Protein AF-A0A356F188-F1 (afdb_monomer_lite)

Foldseek 3Di:
DADQPPRHDDDAQDADPVPRDGPQQVQQWDLVCQVVCVVVVVNVLKGKDLPDHPHADLVVLLVCLVPPVQCPVSCVSLVVVVLNVLSNVLVVVLVVLVCCCVVPVVLCVPPVSVVVNVVSVVSSVVSVVVSVVQSVCSVVSNHIGITGTDDVPPDD

Radius of gyration: 19.97 Å; chains: 1; bounding box: 42×25×60 Å

Sequence (156 aa):
MRCPICGAKMVQGQLCKYCGVTDEQVNNASNKKVSQYRKNDMSDLVYFTTDVPSDVNKIALLMYTIFLGFIGVNHYYVKRNIRGTFSLISTVIAIILLILKLSIPTLNSVLVFRIFYEITFTCFAINILLWICDILNVIFRRFKVPVVLAEKGDKK

Structure (mmCIF, N/CA/C/O backbone):
data_AF-A0A356F188-F1
#
_entry.id   AF-A0A356F188-F1
#
loop_
_atom_site.group_PDB
_atom_site.id
_atom_site.type_symbol
_atom_site.label_atom_id
_atom_site.label_alt_id
_atom_site.label_comp_id
_atom_site.label_asym_id
_atom_site.label_entity_id
_atom_site.label_seq_id
_atom_site.pdbx_PDB_ins_code
_atom_site.Cartn_x
_atom_site.Cartn_y
_atom_site.Cartn_z
_atom_site.occupancy
_atom_site.B_iso_or_equiv
_atom_site.auth_seq_id
_atom_site.auth_comp_id
_atom_site.auth_asym_id
_atom_site.auth_atom_id
_atom_site.pdbx_PDB_model_num
ATOM 1 N N . MET A 1 1 ? -18.250 -6.263 14.899 1.00 77.62 1 MET A N 1
ATOM 2 C CA . MET A 1 1 ? -16.822 -5.890 14.867 1.00 77.62 1 MET A CA 1
ATOM 3 C C . MET A 1 1 ? -15.944 -7.115 15.097 1.00 77.62 1 MET A C 1
ATOM 5 O O . MET A 1 1 ? -16.424 -8.114 15.646 1.00 77.62 1 MET A O 1
ATOM 9 N N . ARG A 1 2 ? -14.680 -7.058 14.682 1.00 83.75 2 ARG A N 1
ATOM 10 C CA . ARG A 1 2 ? -13.672 -8.074 15.033 1.00 83.75 2 ARG A CA 1
ATOM 11 C C . ARG A 1 2 ? -12.609 -7.461 15.933 1.00 83.75 2 ARG A C 1
ATOM 13 O O . ARG A 1 2 ? -12.262 -6.298 15.759 1.00 83.75 2 ARG A O 1
ATOM 20 N N . CYS A 1 3 ? -12.084 -8.245 16.868 1.00 84.81 3 CYS A N 1
ATOM 21 C CA . CYS A 1 3 ? -10.989 -7.784 17.705 1.00 84.81 3 CYS A CA 1
ATOM 22 C C . CYS A 1 3 ? -9.719 -7.559 16.856 1.00 84.81 3 CYS A C 1
ATOM 24 O O . CYS A 1 3 ? -9.313 -8.488 16.155 1.00 84.81 3 CYS A O 1
ATOM 26 N N . PRO A 1 4 ? -9.051 -6.394 16.949 1.00 83.38 4 PRO A N 1
ATOM 27 C CA . PRO A 1 4 ? -7.795 -6.138 16.240 1.00 83.38 4 PRO A CA 1
ATOM 28 C C . PRO A 1 4 ? -6.624 -7.021 16.702 1.00 83.38 4 PRO A C 1
ATOM 30 O O . PRO A 1 4 ? -5.709 -7.256 15.920 1.00 83.38 4 PRO A O 1
ATOM 33 N N . ILE A 1 5 ? -6.658 -7.515 17.950 1.00 85.31 5 ILE A N 1
ATOM 34 C CA . ILE A 1 5 ? -5.598 -8.358 18.528 1.00 85.31 5 ILE A CA 1
ATOM 35 C C . ILE A 1 5 ? -5.740 -9.811 18.062 1.00 85.31 5 ILE A C 1
ATOM 37 O O . ILE A 1 5 ? -4.845 -10.350 17.423 1.00 85.31 5 ILE A O 1
ATOM 41 N N . CYS A 1 6 ? -6.868 -10.459 18.375 1.00 85.12 6 CYS A N 1
ATOM 42 C CA . CYS A 1 6 ? -7.045 -11.900 18.150 1.00 85.12 6 CYS A CA 1
ATOM 43 C C . CYS A 1 6 ? -7.920 -12.251 16.935 1.00 85.12 6 CYS A C 1
ATOM 45 O O . CYS A 1 6 ? -8.085 -13.423 16.610 1.00 85.12 6 CYS A O 1
ATOM 47 N N . GLY A 1 7 ? -8.549 -11.268 16.282 1.00 83.00 7 GLY A N 1
ATOM 48 C CA . GLY A 1 7 ? -9.437 -11.488 15.135 1.00 83.00 7 GLY A CA 1
ATOM 49 C C . GLY A 1 7 ? -10.813 -12.084 15.466 1.00 83.00 7 GLY A C 1
ATOM 50 O O . GLY A 1 7 ? -11.648 -12.199 14.563 1.00 83.00 7 GLY A O 1
ATOM 51 N N . ALA A 1 8 ? -11.083 -12.434 16.729 1.00 85.62 8 ALA A N 1
ATOM 52 C CA . ALA A 1 8 ? -12.360 -13.006 17.152 1.00 85.62 8 ALA A CA 1
ATOM 53 C C . ALA A 1 8 ? -13.523 -12.016 16.966 1.00 85.62 8 ALA A C 1
ATOM 55 O O . ALA A 1 8 ? -13.368 -10.800 17.109 1.00 85.62 8 ALA A O 1
ATOM 56 N N . LYS A 1 9 ? -14.716 -12.540 16.661 1.00 84.81 9 LYS A N 1
ATOM 57 C CA . LYS A 1 9 ? -15.945 -11.738 16.581 1.00 84.81 9 LYS A CA 1
ATOM 58 C C . LYS A 1 9 ? -16.317 -11.262 17.989 1.00 84.81 9 LYS A C 1
ATOM 60 O O . LYS A 1 9 ? -16.474 -12.086 18.885 1.00 84.81 9 LYS A O 1
ATOM 65 N N . MET A 1 10 ? -16.465 -9.952 18.171 1.00 83.00 10 MET A N 1
ATOM 66 C CA . MET A 1 10 ? -16.907 -9.363 19.440 1.00 83.00 10 MET A CA 1
ATOM 67 C C . MET A 1 10 ? -18.394 -9.005 19.367 1.00 83.00 10 MET A C 1
ATOM 69 O O . MET A 1 10 ? -18.886 -8.586 18.312 1.00 83.00 10 MET A O 1
ATOM 73 N N . VAL A 1 11 ? -19.093 -9.194 20.487 1.00 82.31 11 VAL A N 1
ATOM 74 C CA . VAL A 1 11 ? -20.467 -8.724 20.705 1.00 82.31 11 VAL A CA 1
ATOM 75 C C . VAL A 1 11 ? -20.389 -7.293 21.236 1.00 82.31 11 VAL A C 1
ATOM 77 O O . VAL A 1 11 ? -19.522 -7.003 22.059 1.00 82.31 11 VAL A O 1
ATOM 80 N N . GLN A 1 12 ? -21.260 -6.406 20.751 1.00 78.88 12 GLN A N 1
ATOM 81 C CA . GLN A 1 12 ? -21.287 -5.011 21.200 1.00 78.88 12 GLN A CA 1
ATOM 82 C C . GLN A 1 12 ? -21.505 -4.917 22.713 1.00 78.88 12 GLN A C 1
ATOM 84 O O . GLN A 1 12 ? -22.285 -5.684 23.282 1.00 78.88 12 GLN A O 1
ATOM 89 N N . GLY A 1 13 ? -20.788 -4.000 23.358 1.00 76.81 13 GLY A N 1
ATOM 90 C CA . GLY A 1 13 ? -20.826 -3.797 24.810 1.00 76.81 13 GLY A CA 1
ATOM 91 C C . GLY A 1 13 ? -20.167 -4.901 25.648 1.00 76.81 13 GLY A C 1
ATOM 92 O O . GLY A 1 13 ? -20.178 -4.812 26.872 1.00 76.81 13 GLY A O 1
ATOM 93 N N . GLN A 1 14 ? -19.577 -5.933 25.031 1.00 79.50 14 GLN A N 1
ATOM 94 C CA . GLN A 1 14 ? -18.878 -7.006 25.745 1.00 79.50 14 GLN A CA 1
ATOM 95 C C . GLN A 1 14 ? -17.363 -6.974 25.516 1.00 79.50 14 GLN A C 1
ATOM 97 O O . GLN A 1 14 ? -16.853 -6.509 24.496 1.00 79.50 14 GLN A O 1
ATOM 102 N N . LEU A 1 15 ? -16.635 -7.517 26.490 1.00 85.69 15 LEU A N 1
ATOM 103 C CA . LEU A 1 15 ? -15.198 -7.753 26.401 1.00 85.69 15 LEU A CA 1
ATOM 104 C C . LEU A 1 15 ? -14.900 -8.894 25.419 1.00 85.69 15 LEU A C 1
ATOM 106 O O . LEU A 1 15 ? -15.625 -9.889 25.333 1.00 85.69 15 LEU A O 1
ATOM 110 N N . CYS A 1 16 ? -13.778 -8.791 24.712 1.00 86.19 16 CYS A N 1
ATOM 111 C CA . CYS A 1 16 ? -13.211 -9.907 23.965 1.00 86.19 16 CYS A CA 1
ATOM 112 C C . CYS A 1 16 ? -12.924 -11.084 24.910 1.00 86.19 16 CYS A C 1
ATOM 114 O O . CYS A 1 16 ? -12.079 -10.966 25.794 1.00 86.19 16 CYS A O 1
ATOM 116 N N . LYS A 1 17 ? -13.545 -12.246 24.672 1.00 85.19 17 LYS A N 1
ATOM 117 C CA . LYS A 1 17 ? -13.357 -13.450 25.507 1.00 85.19 17 LYS A CA 1
ATOM 118 C C . LYS A 1 17 ? -11.907 -13.943 25.592 1.00 85.19 17 LYS A C 1
ATOM 120 O O . LYS A 1 17 ? -11.541 -14.562 26.578 1.00 85.19 17 LYS A O 1
ATOM 125 N N . TYR A 1 18 ? -11.099 -13.683 24.564 1.00 86.94 18 TYR A N 1
ATOM 126 C CA . TYR A 1 18 ? -9.715 -14.166 24.482 1.00 86.94 18 TYR A CA 1
ATOM 127 C C . TYR A 1 18 ? -8.684 -13.160 24.982 1.00 86.94 18 TYR A C 1
ATOM 129 O O . TYR A 1 18 ? -7.612 -13.537 25.430 1.00 86.94 18 TYR A O 1
ATOM 137 N N . CYS A 1 19 ? -8.984 -11.876 24.835 1.00 84.19 19 CYS A N 1
ATOM 138 C CA . CYS A 1 19 ? -7.987 -10.820 24.892 1.00 84.19 19 CYS A CA 1
ATOM 139 C C . CYS A 1 19 ? -8.371 -9.668 25.819 1.00 84.19 19 CYS A C 1
ATOM 141 O O . CYS A 1 19 ? -7.581 -8.754 26.012 1.00 84.19 19 CYS A O 1
ATOM 143 N N . GLY A 1 20 ? -9.583 -9.687 26.383 1.00 81.06 20 GLY A N 1
ATOM 144 C CA . GLY A 1 20 ? -10.028 -8.721 27.388 1.00 81.06 20 GLY A CA 1
ATOM 145 C C . GLY A 1 20 ? -10.183 -7.281 26.889 1.00 81.06 20 GLY A C 1
ATOM 146 O O . GLY A 1 20 ? -10.461 -6.397 27.691 1.00 81.06 20 GLY A O 1
ATOM 147 N N . VAL A 1 21 ? -10.019 -7.027 25.588 1.00 85.06 21 VAL A N 1
ATOM 148 C CA . VAL A 1 21 ? -10.226 -5.704 24.983 1.00 85.06 21 VAL A CA 1
ATOM 149 C C . VAL A 1 21 ? -11.714 -5.363 24.996 1.00 85.06 21 VAL A C 1
ATOM 151 O O . VAL A 1 21 ? -12.539 -6.209 24.634 1.00 85.06 21 VAL A O 1
ATOM 154 N N . THR A 1 22 ? -12.062 -4.140 25.398 1.00 85.94 22 THR A N 1
ATOM 155 C CA . THR A 1 22 ? -13.452 -3.658 25.367 1.00 85.94 22 THR A CA 1
ATOM 156 C C . THR A 1 22 ? -13.856 -3.189 23.970 1.00 85.94 22 THR A C 1
ATOM 158 O O . THR A 1 22 ? -13.025 -2.773 23.163 1.00 85.94 22 THR A O 1
ATOM 161 N N . ASP A 1 23 ? -15.158 -3.218 23.690 1.00 84.75 23 ASP A N 1
ATOM 162 C CA . ASP A 1 23 ? -15.745 -2.607 22.491 1.00 84.75 23 ASP A CA 1
ATOM 163 C C . ASP A 1 23 ? -15.351 -1.117 22.365 1.00 84.75 23 ASP A C 1
ATOM 165 O O . ASP A 1 23 ? -14.892 -0.670 21.315 1.00 84.75 23 ASP A O 1
ATOM 169 N N . GLU A 1 24 ? -15.387 -0.369 23.475 1.00 84.56 24 GLU A N 1
ATOM 170 C CA . GLU A 1 24 ? -14.969 1.040 23.525 1.00 84.56 24 GLU A CA 1
ATOM 171 C C . GLU A 1 24 ? -13.518 1.253 23.076 1.00 84.56 24 GLU A C 1
ATOM 173 O O . GLU A 1 24 ? -13.249 2.156 22.285 1.00 84.56 24 GLU A O 1
ATOM 178 N N . GLN A 1 25 ? -12.579 0.404 23.512 1.00 85.94 25 GLN A N 1
ATOM 179 C CA . GLN A 1 25 ? -11.172 0.517 23.110 1.00 85.94 25 GLN A CA 1
ATOM 180 C C . GLN A 1 25 ? -10.967 0.307 21.608 1.00 85.94 25 GLN A C 1
ATOM 182 O O . GLN A 1 25 ? -10.060 0.902 21.019 1.00 85.94 25 GLN A O 1
ATOM 187 N N . VAL A 1 26 ? -11.793 -0.540 20.991 1.00 84.94 26 VAL A N 1
ATOM 188 C CA . VAL A 1 26 ? -11.745 -0.808 19.550 1.00 84.94 26 VAL A CA 1
ATOM 189 C C . VAL A 1 26 ? -12.428 0.313 18.766 1.00 84.94 26 VAL A C 1
ATOM 191 O O . VAL A 1 26 ? -11.883 0.749 17.754 1.00 84.94 26 VAL A O 1
ATOM 194 N N . ASN A 1 27 ? -13.567 0.828 19.234 1.00 84.75 27 ASN A N 1
ATOM 195 C CA . ASN A 1 27 ? -14.267 1.941 18.580 1.00 84.75 27 ASN A CA 1
ATOM 196 C C . ASN A 1 27 ? -13.483 3.259 18.664 1.00 84.75 27 ASN A C 1
ATOM 198 O O . ASN A 1 27 ? -13.508 4.055 17.723 1.00 84.75 27 ASN A O 1
ATOM 202 N N . ASN A 1 28 ? -12.743 3.459 19.758 1.00 86.50 28 ASN A N 1
ATOM 203 C CA . ASN A 1 28 ? -11.868 4.613 19.961 1.00 86.50 28 ASN A CA 1
ATOM 204 C C . ASN A 1 28 ? -10.441 4.394 19.436 1.00 86.50 28 ASN A C 1
ATOM 206 O O . ASN A 1 28 ? -9.582 5.263 19.617 1.00 86.50 28 ASN A O 1
ATOM 210 N N . ALA A 1 29 ? -10.175 3.266 18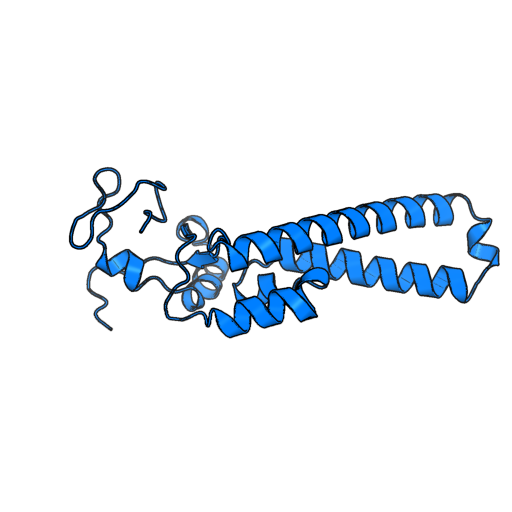.768 1.00 88.75 29 ALA A N 1
ATOM 211 C CA . ALA A 1 29 ? -8.883 3.012 18.152 1.00 88.75 29 ALA A CA 1
ATOM 212 C C . ALA A 1 29 ? -8.565 4.079 17.089 1.00 88.75 29 ALA A C 1
ATOM 214 O O . ALA A 1 29 ? -9.448 4.567 16.380 1.00 88.75 29 ALA A O 1
ATOM 215 N N . SER A 1 30 ? -7.288 4.444 16.971 1.00 91.19 30 SER A N 1
ATOM 216 C CA . SER A 1 30 ? -6.850 5.542 16.104 1.00 91.19 30 SER A CA 1
ATOM 217 C C . SER A 1 30 ? -5.759 5.104 15.133 1.00 91.19 30 SER A C 1
ATOM 219 O O . SER A 1 30 ? -4.744 4.522 15.525 1.00 91.19 30 SER A O 1
ATOM 221 N N . ASN A 1 31 ? -5.943 5.441 13.856 1.00 92.69 31 ASN A N 1
ATOM 222 C CA . ASN A 1 31 ? -4.906 5.363 12.833 1.00 92.69 31 ASN A CA 1
ATOM 223 C C . ASN A 1 31 ? -3.856 6.480 12.983 1.00 92.69 31 ASN A C 1
ATOM 225 O O . ASN A 1 31 ? -2.675 6.247 12.726 1.00 92.69 31 ASN A O 1
ATOM 229 N N . LYS A 1 32 ? -4.240 7.677 13.448 1.00 90.19 32 LYS A N 1
ATOM 230 C CA . LYS A 1 32 ? -3.311 8.812 13.630 1.00 90.19 32 LYS A CA 1
ATOM 231 C C . LYS A 1 32 ? -2.161 8.489 14.590 1.00 90.19 32 LYS A C 1
ATOM 233 O O . LYS A 1 32 ? -1.020 8.857 14.304 1.00 90.19 32 LYS A O 1
ATOM 238 N N . LYS A 1 33 ? -2.438 7.758 15.679 1.00 90.56 33 LYS A N 1
ATOM 239 C CA . LYS A 1 33 ? -1.429 7.355 16.681 1.00 90.56 33 LYS A CA 1
ATOM 240 C C . LYS A 1 33 ? -0.392 6.352 16.128 1.00 90.56 33 LYS A C 1
ATOM 242 O O . LYS A 1 33 ? 0.713 6.274 16.656 1.00 90.56 33 LYS A O 1
ATOM 247 N N . VAL A 1 34 ? -0.670 5.648 15.021 1.00 91.81 34 VAL A N 1
ATOM 248 C CA . VAL A 1 34 ? 0.221 4.606 14.453 1.00 91.81 34 VAL A CA 1
ATOM 249 C C . VAL A 1 34 ? 1.620 5.135 14.135 1.00 91.81 34 VAL A C 1
ATOM 251 O O . VAL A 1 34 ? 2.613 4.463 14.411 1.00 91.81 34 VAL A O 1
ATOM 254 N N . SER A 1 35 ? 1.723 6.337 13.561 1.00 88.81 35 SER A N 1
ATOM 255 C CA . SER A 1 35 ? 3.027 6.913 13.209 1.00 88.81 35 SER A CA 1
ATOM 256 C C . SER A 1 35 ? 3.887 7.208 14.437 1.00 88.81 35 SER A C 1
ATOM 258 O O . SER A 1 35 ? 5.101 7.064 14.362 1.00 88.81 35 SER A O 1
ATOM 260 N N . GLN A 1 36 ? 3.274 7.619 15.549 1.00 91.12 36 GLN A N 1
ATOM 261 C CA . GLN A 1 36 ? 3.985 7.888 16.799 1.00 91.12 36 GLN A CA 1
ATOM 262 C C . GLN A 1 36 ? 4.490 6.584 17.421 1.00 91.12 36 GLN A C 1
ATOM 264 O O . GLN A 1 36 ? 5.658 6.492 17.778 1.00 91.12 36 GLN A O 1
ATOM 269 N N . TYR A 1 37 ? 3.649 5.548 17.455 1.00 91.06 37 TYR A N 1
ATOM 270 C CA . TYR A 1 37 ? 4.023 4.245 18.011 1.00 91.06 37 TYR A CA 1
ATOM 271 C C . TYR A 1 37 ? 5.167 3.592 17.238 1.00 91.06 37 TYR A C 1
ATOM 273 O O . TYR A 1 37 ? 6.104 3.088 17.844 1.00 91.06 37 TYR A O 1
ATOM 281 N N . ARG A 1 38 ? 5.152 3.674 15.902 1.00 90.19 38 ARG A N 1
ATOM 282 C CA . ARG A 1 38 ? 6.261 3.157 15.087 1.00 90.19 38 ARG A CA 1
ATOM 283 C C . ARG A 1 38 ? 7.564 3.934 15.239 1.00 90.19 38 ARG A C 1
ATOM 285 O O . ARG A 1 38 ? 8.612 3.347 15.033 1.00 90.19 38 ARG A O 1
ATOM 292 N N . LYS A 1 39 ? 7.510 5.236 15.540 1.00 90.75 39 LYS A N 1
ATOM 293 C CA . LYS A 1 39 ? 8.716 6.044 15.791 1.00 90.75 39 LYS A CA 1
ATOM 294 C C . LYS A 1 39 ? 9.348 5.746 17.149 1.00 90.75 39 LYS A C 1
ATOM 296 O O . LYS A 1 39 ? 10.545 5.928 17.294 1.00 90.75 39 LYS A O 1
ATOM 301 N N . ASN A 1 40 ? 8.543 5.305 18.110 1.00 91.56 40 ASN A N 1
ATOM 302 C CA . ASN A 1 40 ? 8.976 4.982 19.466 1.00 91.56 40 ASN A CA 1
ATOM 303 C C . ASN A 1 40 ? 9.284 3.481 19.637 1.00 91.56 40 ASN A C 1
ATOM 305 O O . ASN A 1 40 ? 9.191 2.978 20.750 1.00 91.56 40 ASN A O 1
ATOM 309 N N . ASP A 1 41 ? 9.530 2.750 18.543 1.00 88.31 41 ASP A N 1
ATOM 310 C CA . ASP A 1 41 ? 9.746 1.293 18.512 1.00 88.31 41 ASP A CA 1
ATOM 311 C C . ASP A 1 41 ? 8.640 0.435 19.161 1.00 88.31 41 ASP A C 1
ATOM 313 O O . ASP A 1 41 ? 8.782 -0.769 19.345 1.00 88.31 41 ASP A O 1
ATOM 317 N N . MET A 1 42 ? 7.455 1.005 19.392 1.00 90.19 42 MET A N 1
ATOM 318 C CA . MET A 1 42 ? 6.273 0.304 19.909 1.00 90.19 42 MET A CA 1
ATOM 319 C C . MET A 1 42 ? 5.430 -0.293 18.774 1.00 90.19 42 MET A C 1
ATOM 321 O O . MET A 1 42 ? 4.200 -0.171 18.746 1.00 90.19 42 MET A O 1
ATOM 325 N N . SER A 1 43 ? 6.089 -0.895 17.782 1.00 86.38 43 SER A N 1
ATOM 326 C CA . SER A 1 43 ? 5.411 -1.413 16.587 1.00 86.38 43 SER A CA 1
ATOM 327 C C . SER A 1 43 ? 4.512 -2.624 16.877 1.00 86.38 43 SER A C 1
ATOM 329 O O . SER A 1 43 ? 3.495 -2.787 16.201 1.00 86.38 43 SER A O 1
ATOM 331 N N . ASP A 1 44 ? 4.805 -3.375 17.942 1.00 87.12 44 ASP A N 1
ATOM 332 C CA . ASP A 1 44 ? 4.023 -4.531 18.408 1.00 87.12 44 ASP A CA 1
ATOM 333 C C . ASP A 1 44 ? 2.622 -4.154 18.913 1.00 87.12 44 ASP A C 1
ATOM 335 O O . ASP A 1 44 ? 1.715 -4.983 18.954 1.00 87.12 44 ASP A O 1
ATOM 339 N N . LEU A 1 45 ? 2.415 -2.880 19.256 1.00 87.44 45 LEU A N 1
ATOM 340 C CA . LEU A 1 45 ? 1.122 -2.346 19.692 1.00 87.44 45 LEU A CA 1
ATOM 341 C C . LEU A 1 45 ? 0.274 -1.813 18.522 1.00 87.44 45 LEU A C 1
ATOM 343 O O . LEU A 1 45 ? -0.800 -1.242 18.737 1.00 87.44 45 LEU A O 1
ATOM 347 N N . VAL A 1 46 ? 0.740 -1.983 17.278 1.00 90.69 46 VAL A N 1
ATOM 348 C CA . VAL A 1 46 ? 0.000 -1.623 16.063 1.00 90.69 46 VAL A CA 1
ATOM 349 C C . VAL A 1 46 ? -0.736 -2.847 15.532 1.00 90.69 46 VAL A C 1
ATOM 351 O O . VAL A 1 46 ? -0.156 -3.744 14.923 1.00 90.69 46 VAL A O 1
ATOM 354 N N . TYR A 1 47 ? -2.054 -2.836 15.678 1.00 90.81 47 TYR A N 1
ATOM 355 C CA . TYR A 1 47 ? -2.924 -3.925 15.246 1.00 90.81 47 TYR A CA 1
ATOM 356 C C . TYR A 1 47 ? -3.588 -3.611 13.908 1.00 90.81 47 TYR A C 1
ATOM 358 O O . TYR A 1 47 ? -3.696 -2.454 13.513 1.00 90.81 47 TYR A O 1
ATOM 366 N N . PHE A 1 48 ? -4.071 -4.628 13.194 1.00 89.69 48 PHE A N 1
ATOM 367 C CA . PHE A 1 48 ? -4.805 -4.436 11.941 1.00 89.69 48 PHE A CA 1
ATOM 368 C C . PHE A 1 48 ? -6.279 -4.775 12.120 1.00 89.69 48 PHE A C 1
ATOM 370 O O . PHE A 1 48 ? -6.626 -5.878 12.533 1.00 89.69 48 PHE A O 1
ATOM 377 N N . THR A 1 49 ? -7.149 -3.857 11.717 1.00 89.38 49 THR A N 1
ATOM 378 C CA . THR A 1 49 ? -8.601 -4.058 11.719 1.00 89.38 49 THR A CA 1
ATOM 379 C C . THR A 1 49 ? -9.177 -3.878 10.318 1.00 89.38 49 THR A C 1
ATOM 381 O O . THR A 1 49 ? -8.6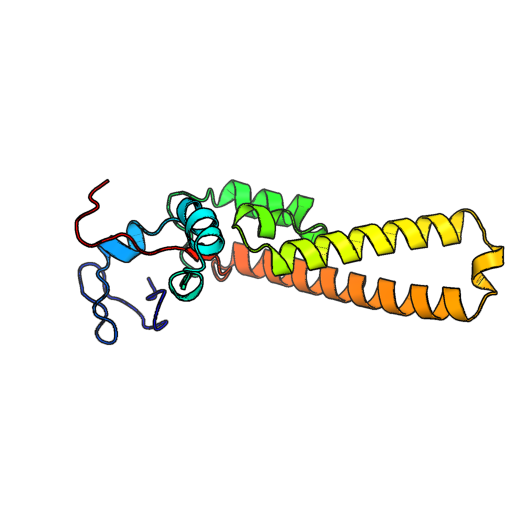27 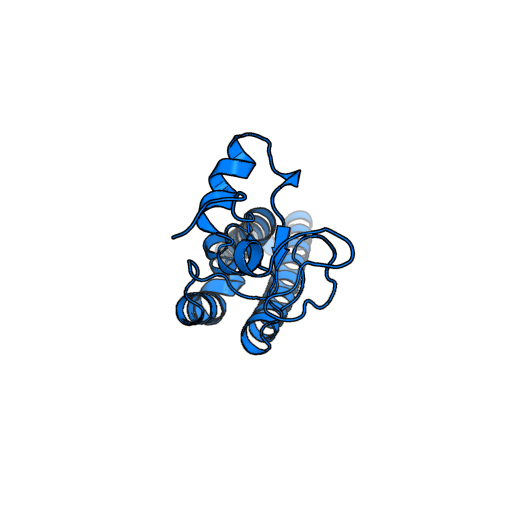-3.144 9.501 1.00 89.38 49 THR A O 1
ATOM 384 N N . THR A 1 50 ? -10.272 -4.571 10.014 1.00 87.38 50 THR A N 1
ATOM 385 C CA . THR A 1 50 ? -11.082 -4.320 8.807 1.00 87.38 50 THR A CA 1
ATOM 386 C C . THR A 1 50 ? -12.130 -3.232 9.034 1.00 87.38 50 THR A C 1
ATOM 388 O O . THR A 1 50 ? -12.656 -2.666 8.078 1.00 87.38 50 THR A O 1
ATOM 391 N N . ASP A 1 51 ? -12.435 -2.937 10.297 1.00 85.94 51 ASP A N 1
ATOM 392 C CA . ASP A 1 51 ? -13.363 -1.881 10.674 1.00 85.94 51 ASP A CA 1
ATOM 393 C C . ASP A 1 51 ? -12.618 -0.539 10.607 1.00 85.94 51 ASP A C 1
ATOM 395 O O . ASP A 1 51 ? -11.716 -0.273 11.397 1.00 85.94 51 ASP A O 1
ATOM 399 N N . VAL A 1 52 ? -12.948 0.287 9.609 1.00 86.00 52 VAL A N 1
ATOM 400 C CA . VAL A 1 52 ? -12.272 1.578 9.391 1.00 86.00 52 VAL A CA 1
ATOM 401 C C . VAL A 1 52 ? -12.536 2.503 10.590 1.00 86.00 52 VAL A C 1
ATOM 403 O O . VAL A 1 52 ? -13.711 2.758 10.878 1.00 86.00 52 VAL A O 1
ATOM 406 N N . PRO A 1 53 ? -11.483 3.006 11.263 1.00 87.62 53 PRO A N 1
ATOM 407 C CA . PRO A 1 53 ? -11.613 3.832 12.460 1.00 87.62 53 PRO A CA 1
ATOM 408 C C . PRO A 1 53 ? -12.211 5.208 12.141 1.00 87.62 53 PRO A C 1
ATOM 410 O O . PRO A 1 53 ? -12.180 5.671 10.999 1.00 87.62 53 PRO A O 1
ATOM 413 N N . SER A 1 54 ? -12.741 5.878 13.167 1.00 86.62 54 SER A N 1
ATOM 414 C CA . SER A 1 54 ? -13.422 7.178 13.041 1.00 86.62 54 SER A CA 1
ATOM 415 C C . SER A 1 54 ? -12.524 8.302 12.515 1.00 86.62 54 SER A C 1
ATOM 417 O O . SER A 1 54 ? -13.018 9.278 11.955 1.00 86.62 54 SER A O 1
ATOM 419 N N . ASP A 1 55 ? -11.205 8.167 12.651 1.00 88.69 55 ASP A N 1
ATOM 420 C CA . ASP A 1 55 ? -10.227 9.142 12.177 1.00 88.69 55 ASP A CA 1
ATOM 421 C C . ASP A 1 55 ? -9.830 8.975 10.700 1.00 88.69 55 ASP A C 1
ATOM 423 O O . ASP A 1 55 ? -9.075 9.803 10.183 1.00 88.69 55 ASP A O 1
ATOM 427 N N . VAL A 1 56 ? -10.354 7.955 10.009 1.00 90.75 56 VAL A N 1
ATOM 428 C CA . VAL A 1 56 ? -10.113 7.695 8.583 1.00 90.75 56 VAL A CA 1
ATOM 429 C C . VAL A 1 56 ? -11.407 7.885 7.793 1.00 90.75 56 VAL A C 1
ATOM 431 O O . VAL A 1 56 ? -12.400 7.187 8.000 1.00 90.75 56 VAL A O 1
ATOM 434 N N . ASN A 1 57 ? -11.394 8.796 6.817 1.00 92.94 57 ASN A N 1
ATOM 435 C CA . ASN A 1 57 ? -12.549 9.010 5.950 1.00 92.94 57 ASN A CA 1
ATOM 436 C C . ASN A 1 57 ? -12.624 7.899 4.885 1.00 92.94 57 ASN A C 1
ATOM 438 O O . ASN A 1 57 ? -11.770 7.804 4.003 1.00 92.94 57 ASN A O 1
ATOM 442 N N . LYS A 1 58 ? -13.676 7.070 4.951 1.00 89.88 58 LYS A N 1
ATOM 443 C CA . LYS A 1 58 ? -13.921 5.948 4.025 1.00 89.88 58 LYS A CA 1
ATOM 444 C C . LYS A 1 58 ? -14.049 6.387 2.567 1.00 89.88 58 LYS A C 1
ATOM 446 O O . LYS A 1 58 ? -13.551 5.694 1.685 1.00 89.88 58 LYS A O 1
ATOM 451 N N . ILE A 1 59 ? -14.702 7.522 2.317 1.00 92.56 59 ILE A N 1
ATOM 452 C CA . ILE A 1 59 ? -14.904 8.045 0.960 1.00 92.56 59 ILE A CA 1
ATOM 453 C C . ILE A 1 59 ? -13.564 8.516 0.403 1.00 92.56 59 ILE A C 1
ATOM 455 O O . ILE A 1 59 ? -13.203 8.147 -0.710 1.00 92.56 59 ILE A O 1
ATOM 459 N N . ALA A 1 60 ? -12.781 9.247 1.203 1.00 94.31 60 ALA A N 1
ATOM 460 C CA . ALA A 1 60 ? -11.435 9.655 0.810 1.00 94.31 60 ALA A CA 1
ATOM 461 C C . ALA A 1 60 ? -10.534 8.438 0.539 1.00 94.31 60 ALA A C 1
ATOM 463 O O . ALA A 1 60 ? -9.858 8.397 -0.483 1.00 94.31 60 ALA A O 1
ATOM 464 N N . LEU A 1 61 ? -10.582 7.408 1.396 1.00 94.19 61 LEU A N 1
ATOM 465 C CA . LEU A 1 61 ? -9.854 6.154 1.183 1.00 94.19 61 LEU A CA 1
ATOM 466 C C . LEU A 1 61 ? -10.244 5.485 -0.142 1.00 94.19 61 LEU A C 1
ATOM 468 O O . LEU A 1 61 ? -9.360 5.055 -0.883 1.00 94.19 61 LEU A O 1
ATOM 472 N N . LEU A 1 62 ? -11.539 5.405 -0.453 1.00 94.62 62 LEU A N 1
ATOM 473 C CA . LEU A 1 62 ? -12.022 4.838 -1.713 1.00 94.62 62 LEU A CA 1
ATOM 474 C C . LEU A 1 62 ? -11.535 5.657 -2.915 1.00 94.62 62 LEU A C 1
ATOM 476 O O . LEU A 1 62 ? -10.989 5.079 -3.850 1.00 94.62 62 LEU A O 1
ATOM 480 N N . MET A 1 63 ? -11.648 6.986 -2.860 1.00 95.75 63 MET A N 1
ATOM 481 C CA . MET A 1 63 ? -11.183 7.884 -3.924 1.00 95.75 63 MET A CA 1
ATOM 482 C C . MET A 1 63 ? -9.674 7.756 -4.154 1.00 95.75 63 MET A C 1
ATOM 484 O O . MET A 1 63 ? -9.238 7.564 -5.287 1.00 95.75 63 MET A O 1
ATOM 488 N N . TYR A 1 64 ? -8.866 7.769 -3.090 1.00 95.88 64 TYR A N 1
ATOM 489 C CA . TYR A 1 64 ? -7.422 7.551 -3.210 1.00 95.88 64 TYR A CA 1
ATOM 490 C C . TYR A 1 64 ? -7.089 6.163 -3.742 1.00 95.88 64 TYR A C 1
ATOM 492 O O . TYR A 1 64 ? -6.118 6.019 -4.477 1.00 95.88 64 TYR A O 1
ATOM 500 N N . THR A 1 65 ? -7.887 5.150 -3.406 1.00 95.31 65 THR A N 1
ATOM 501 C CA . THR A 1 65 ? -7.689 3.797 -3.929 1.00 95.31 65 THR A CA 1
ATOM 502 C C . THR A 1 65 ? -8.015 3.731 -5.416 1.00 95.31 65 THR A C 1
ATOM 504 O O . THR A 1 65 ? -7.228 3.161 -6.154 1.00 95.31 65 THR A O 1
ATOM 507 N N . ILE A 1 66 ? -9.098 4.349 -5.893 1.00 95.12 66 ILE A N 1
ATOM 508 C CA . ILE A 1 66 ? -9.478 4.311 -7.315 1.00 95.12 66 ILE A CA 1
ATOM 509 C C . ILE A 1 66 ? -8.517 5.139 -8.177 1.00 95.12 66 ILE A C 1
ATOM 511 O O . ILE A 1 66 ? -8.029 4.643 -9.184 1.00 95.12 66 ILE A O 1
ATOM 515 N N . PHE A 1 67 ? -8.217 6.381 -7.795 1.00 95.38 67 PHE A N 1
ATOM 516 C CA . PHE A 1 67 ? -7.459 7.287 -8.667 1.00 95.38 67 PHE A CA 1
ATOM 517 C C . PHE A 1 67 ? -5.942 7.169 -8.515 1.00 95.38 67 PHE A C 1
ATOM 519 O O . PHE A 1 67 ? -5.206 7.363 -9.476 1.00 95.38 67 PHE A O 1
ATOM 526 N N . LEU A 1 68 ? -5.459 6.875 -7.307 1.00 94.88 68 LEU A N 1
ATOM 527 C CA . LEU A 1 68 ? -4.036 6.958 -6.954 1.00 94.88 68 LEU A CA 1
ATOM 528 C C . LEU A 1 68 ? -3.524 5.676 -6.275 1.00 94.88 68 LEU A C 1
ATOM 530 O O . LEU A 1 68 ? -2.427 5.652 -5.708 1.00 94.88 68 LEU A O 1
ATOM 534 N N . GLY A 1 69 ? -4.315 4.600 -6.309 1.00 91.25 69 GLY A N 1
ATOM 535 C CA . GLY A 1 69 ? -3.988 3.355 -5.624 1.00 91.25 69 GLY A CA 1
ATOM 536 C C . GLY A 1 69 ? -2.819 2.617 -6.267 1.00 91.25 69 GLY A C 1
ATOM 537 O O . GLY A 1 69 ? -1.998 2.072 -5.541 1.00 91.25 69 GLY A O 1
ATOM 538 N N . PHE A 1 70 ? -2.671 2.680 -7.594 1.00 92.81 70 PHE A N 1
ATOM 539 C CA . PHE A 1 70 ? -1.545 2.047 -8.292 1.00 92.81 70 PHE A CA 1
ATOM 540 C C . PHE A 1 70 ? -0.186 2.662 -7.905 1.00 92.81 70 PHE A C 1
ATOM 542 O O . PHE A 1 70 ? 0.815 1.957 -7.850 1.00 92.81 70 PHE A O 1
ATOM 549 N N . ILE A 1 71 ? -0.159 3.951 -7.545 1.00 95.75 71 ILE A N 1
ATOM 550 C CA . ILE A 1 71 ? 1.030 4.639 -7.007 1.00 95.75 71 ILE A CA 1
ATOM 551 C C . ILE A 1 71 ? 1.242 4.300 -5.514 1.00 95.75 71 ILE A C 1
ATOM 553 O O . ILE A 1 71 ? 2.327 4.490 -4.973 1.00 95.75 71 ILE A O 1
ATOM 557 N N . GLY A 1 72 ? 0.219 3.781 -4.825 1.00 93.94 72 GLY A N 1
ATOM 558 C CA . GLY A 1 72 ? 0.261 3.427 -3.402 1.00 93.94 72 GLY A CA 1
ATOM 559 C C . GLY A 1 72 ? -0.216 4.522 -2.444 1.00 93.94 72 GLY A C 1
ATOM 560 O O . GLY A 1 72 ? 0.016 4.426 -1.235 1.00 93.94 72 GLY A O 1
ATOM 561 N N . VAL A 1 73 ? -0.889 5.571 -2.933 1.00 96.00 73 VAL A N 1
ATOM 562 C CA . VAL A 1 73 ? -1.351 6.694 -2.088 1.00 96.00 73 VAL A CA 1
ATOM 563 C C . VAL A 1 73 ? -2.365 6.238 -1.038 1.00 96.00 73 VAL A C 1
ATOM 565 O O . VAL A 1 73 ? -2.301 6.665 0.117 1.00 96.00 73 VAL A O 1
ATOM 568 N N . ASN A 1 74 ? -3.257 5.315 -1.398 1.00 94.75 74 ASN A N 1
ATOM 569 C CA . ASN A 1 74 ? -4.197 4.680 -0.472 1.00 94.75 74 ASN A CA 1
ATOM 570 C C . ASN A 1 74 ? -3.489 4.055 0.742 1.00 94.75 74 ASN A C 1
ATOM 572 O O . ASN A 1 74 ? -3.967 4.177 1.871 1.00 94.75 74 ASN A O 1
ATOM 576 N N . HIS A 1 75 ? -2.330 3.427 0.538 1.00 94.69 75 HIS A N 1
ATOM 577 C CA . HIS A 1 75 ? -1.539 2.836 1.608 1.00 94.69 75 HIS A CA 1
ATOM 578 C C . HIS A 1 75 ? -0.899 3.890 2.506 1.00 94.69 75 HIS A C 1
ATOM 580 O O . HIS A 1 75 ? -0.936 3.737 3.728 1.00 94.69 75 HIS A O 1
ATOM 586 N N . TYR A 1 76 ? -0.363 4.972 1.945 1.00 94.88 76 TYR A N 1
ATOM 587 C CA . TYR A 1 76 ? 0.182 6.069 2.749 1.00 94.88 76 TYR A CA 1
ATOM 588 C C . TYR A 1 76 ? -0.894 6.796 3.555 1.00 94.88 76 TYR A C 1
ATOM 590 O O . TYR A 1 76 ? -0.645 7.158 4.711 1.00 94.88 76 TYR A O 1
ATOM 598 N N . TYR A 1 77 ? -2.100 6.936 2.997 1.00 94.44 77 TYR A N 1
ATOM 599 C CA . TYR A 1 77 ? -3.241 7.525 3.695 1.00 94.44 77 TYR A CA 1
ATOM 600 C C . TYR A 1 77 ? -3.543 6.783 5.005 1.00 94.44 77 TYR A C 1
ATOM 602 O O . TYR A 1 77 ? -3.670 7.414 6.051 1.00 94.44 77 TYR A O 1
ATOM 610 N N . VAL A 1 78 ? -3.526 5.444 4.981 1.00 94.44 78 VAL A N 1
ATOM 611 C CA . VAL A 1 78 ? -3.738 4.598 6.172 1.00 94.44 78 VAL A CA 1
ATOM 612 C C . VAL A 1 78 ? -2.453 4.235 6.924 1.00 94.44 78 VAL A C 1
ATOM 614 O O . VAL A 1 78 ? -2.471 3.330 7.757 1.00 94.44 78 VAL A O 1
ATOM 617 N N . LYS A 1 79 ? -1.316 4.883 6.643 1.00 93.62 79 LYS A N 1
ATOM 618 C CA . LYS A 1 79 ? -0.015 4.598 7.285 1.00 93.62 79 LYS A CA 1
ATOM 619 C C . LYS A 1 79 ? 0.490 3.160 7.074 1.00 93.62 79 LYS A C 1
ATOM 621 O O . LYS A 1 79 ? 1.111 2.565 7.956 1.00 93.62 79 LYS A O 1
ATOM 626 N N . ARG A 1 80 ? 0.266 2.557 5.907 1.00 92.31 80 ARG A N 1
ATOM 627 C CA . ARG A 1 80 ? 0.861 1.273 5.475 1.00 92.31 80 ARG A CA 1
ATOM 628 C C . ARG A 1 80 ? 2.082 1.512 4.582 1.00 92.31 80 ARG A C 1
ATOM 630 O O . ARG A 1 80 ? 2.071 1.204 3.396 1.00 92.31 80 ARG A O 1
ATOM 637 N N . ASN A 1 81 ? 3.147 2.042 5.181 1.00 91.25 81 ASN A N 1
ATOM 638 C CA . ASN A 1 81 ? 4.311 2.548 4.448 1.00 91.25 81 ASN A CA 1
ATOM 639 C C . ASN A 1 81 ? 4.997 1.486 3.574 1.00 91.25 81 ASN A C 1
ATOM 641 O O . ASN A 1 81 ? 5.340 1.797 2.448 1.00 91.25 81 ASN A O 1
ATOM 645 N N . ILE A 1 82 ? 5.139 0.237 4.035 1.00 90.88 82 ILE A N 1
ATOM 646 C CA . ILE A 1 82 ? 5.850 -0.814 3.276 1.00 90.88 82 ILE A CA 1
ATOM 647 C C . ILE A 1 82 ? 5.180 -1.076 1.916 1.00 90.88 82 ILE A C 1
ATOM 649 O O . ILE A 1 82 ? 5.837 -1.022 0.880 1.00 90.88 82 ILE A O 1
ATOM 653 N N . ARG A 1 83 ? 3.858 -1.305 1.903 1.00 91.56 83 ARG A N 1
ATOM 654 C CA . ARG A 1 83 ? 3.107 -1.530 0.655 1.00 91.56 83 ARG A CA 1
ATOM 655 C C . ARG A 1 83 ? 3.045 -0.277 -0.217 1.00 91.56 83 ARG A C 1
ATOM 657 O O . ARG A 1 83 ? 3.177 -0.386 -1.432 1.00 91.56 83 ARG A O 1
ATOM 664 N N . GLY A 1 84 ? 2.887 0.897 0.399 1.00 93.38 84 GLY A N 1
ATOM 665 C CA . GLY A 1 84 ? 2.926 2.174 -0.317 1.00 93.38 84 GLY A CA 1
ATOM 666 C C . GLY A 1 84 ? 4.256 2.382 -1.042 1.00 93.38 84 GLY A C 1
ATOM 667 O O . GLY A 1 84 ? 4.261 2.662 -2.234 1.00 93.38 84 GLY A O 1
ATOM 668 N N . THR A 1 85 ? 5.377 2.139 -0.358 1.00 94.44 85 THR A N 1
ATOM 669 C CA . THR A 1 85 ? 6.725 2.297 -0.922 1.00 94.44 85 THR A CA 1
ATOM 670 C C . THR A 1 85 ? 6.991 1.309 -2.050 1.00 94.44 85 THR A C 1
ATOM 672 O O . THR A 1 85 ? 7.529 1.706 -3.077 1.00 94.44 85 THR A O 1
ATOM 675 N N . PHE A 1 86 ? 6.563 0.051 -1.918 1.00 95.12 86 PHE A N 1
ATOM 676 C CA . PHE A 1 86 ? 6.654 -0.919 -3.013 1.00 95.12 86 PHE A CA 1
ATOM 677 C C . PHE A 1 86 ? 5.883 -0.460 -4.266 1.00 95.12 86 PHE A C 1
ATOM 679 O O . PHE A 1 86 ? 6.414 -0.494 -5.377 1.00 95.12 86 PHE A O 1
ATOM 686 N N . SER A 1 87 ? 4.649 0.016 -4.084 1.00 95.69 87 SER A N 1
ATOM 687 C CA . SER A 1 87 ? 3.787 0.473 -5.187 1.00 95.69 87 SER A CA 1
ATOM 688 C C . SER A 1 87 ? 4.361 1.719 -5.872 1.00 95.69 87 SER A C 1
ATOM 690 O O . SER A 1 87 ? 4.397 1.806 -7.100 1.00 95.69 87 SER A O 1
ATOM 692 N N . LEU A 1 88 ? 4.889 2.656 -5.078 1.00 96.50 88 LEU A N 1
ATOM 693 C CA . LEU A 1 88 ? 5.520 3.878 -5.569 1.00 96.50 88 LEU A CA 1
ATOM 694 C C . LEU A 1 88 ? 6.793 3.567 -6.360 1.00 96.50 88 LEU A C 1
ATOM 696 O O . LEU A 1 88 ? 6.923 4.003 -7.500 1.00 96.50 88 LEU A O 1
ATOM 700 N N . ILE A 1 89 ? 7.714 2.792 -5.777 1.00 96.31 89 ILE A N 1
ATOM 701 C CA . ILE A 1 89 ? 8.995 2.454 -6.411 1.00 96.31 89 ILE A CA 1
ATOM 702 C C . ILE A 1 89 ? 8.762 1.667 -7.704 1.00 96.31 89 ILE A C 1
ATOM 704 O O . ILE A 1 89 ? 9.336 2.018 -8.732 1.00 96.31 89 ILE A O 1
ATOM 708 N N . SER A 1 90 ? 7.898 0.646 -7.682 1.00 95.62 90 SER A N 1
ATOM 709 C CA . SER A 1 90 ? 7.602 -0.149 -8.883 1.00 95.62 90 SER A CA 1
ATOM 710 C C . SER A 1 90 ? 7.023 0.708 -10.010 1.00 95.62 90 SER A C 1
ATOM 712 O O . SER A 1 90 ? 7.462 0.588 -11.152 1.00 95.62 90 SER A O 1
ATOM 714 N N . THR A 1 91 ? 6.106 1.624 -9.691 1.00 95.62 91 THR A N 1
ATOM 715 C CA . THR A 1 91 ? 5.504 2.535 -10.674 1.00 95.62 91 THR A CA 1
ATOM 716 C C . THR A 1 91 ? 6.521 3.534 -11.224 1.00 95.62 91 THR A C 1
ATOM 718 O O . THR A 1 91 ? 6.617 3.706 -12.437 1.00 95.62 91 THR A O 1
ATOM 721 N N . VAL A 1 92 ? 7.315 4.171 -10.359 1.00 97.12 92 VAL A N 1
ATOM 722 C CA . VAL A 1 92 ? 8.311 5.172 -10.772 1.00 97.12 92 VAL A CA 1
ATOM 723 C C . VAL A 1 92 ? 9.394 4.544 -11.650 1.00 97.12 92 VAL A C 1
ATOM 725 O O . VAL A 1 92 ? 9.688 5.079 -12.718 1.00 97.12 92 VAL A O 1
ATOM 728 N N . ILE A 1 93 ? 9.950 3.392 -11.259 1.00 96.75 93 ILE A N 1
ATOM 729 C CA . ILE A 1 93 ? 10.975 2.708 -12.063 1.00 96.75 93 ILE A CA 1
ATOM 730 C C . ILE A 1 93 ? 10.383 2.245 -13.402 1.00 96.75 93 ILE A C 1
ATOM 732 O O . ILE A 1 93 ? 11.021 2.439 -14.436 1.00 96.75 93 ILE A O 1
ATOM 736 N N . ALA A 1 94 ? 9.159 1.702 -13.422 1.00 96.75 94 ALA A N 1
ATOM 737 C CA . ALA A 1 94 ? 8.505 1.293 -14.667 1.00 96.75 94 ALA A CA 1
ATOM 738 C C . ALA A 1 94 ? 8.311 2.471 -15.639 1.00 96.75 94 ALA A C 1
ATOM 740 O O . ALA A 1 94 ? 8.595 2.331 -16.829 1.00 96.75 94 ALA A O 1
ATOM 741 N N . ILE A 1 95 ? 7.898 3.643 -15.136 1.00 97.12 95 ILE A N 1
ATOM 742 C CA . ILE A 1 95 ? 7.763 4.867 -15.943 1.00 97.12 95 ILE A CA 1
ATOM 743 C C . ILE A 1 95 ? 9.125 5.312 -16.491 1.00 97.12 95 ILE A C 1
ATOM 745 O O . ILE A 1 95 ? 9.235 5.589 -17.684 1.00 97.12 95 ILE A O 1
ATOM 749 N N . ILE A 1 96 ? 10.171 5.340 -15.659 1.00 96.81 96 ILE A N 1
ATOM 750 C CA . ILE A 1 96 ? 11.524 5.724 -16.096 1.00 96.81 96 ILE A CA 1
ATOM 751 C C . ILE A 1 96 ? 12.023 4.783 -17.199 1.00 96.81 96 ILE A C 1
ATOM 753 O O . ILE A 1 96 ? 12.497 5.245 -18.236 1.00 96.81 96 ILE A O 1
ATOM 757 N N . LEU A 1 97 ? 11.883 3.468 -17.016 1.00 95.62 97 LEU A N 1
ATOM 758 C CA . LEU A 1 97 ? 12.307 2.484 -18.013 1.00 95.62 97 LEU A CA 1
ATOM 759 C C . LEU A 1 97 ? 11.492 2.561 -19.306 1.00 95.62 97 LEU A C 1
ATOM 761 O O . LEU A 1 97 ? 12.050 2.365 -20.387 1.00 95.62 97 LEU A O 1
ATOM 765 N N . LEU A 1 98 ? 10.197 2.873 -19.218 1.00 95.94 98 LEU A N 1
ATOM 766 C CA . LEU A 1 98 ? 9.361 3.122 -20.390 1.00 95.94 98 LEU A CA 1
ATOM 767 C C . LEU A 1 98 ? 9.862 4.335 -21.179 1.00 95.94 98 LEU A C 1
ATOM 769 O O . LEU A 1 98 ? 10.019 4.242 -22.394 1.00 95.94 98 LEU A O 1
ATOM 773 N N . ILE A 1 99 ? 10.160 5.440 -20.490 1.00 96.19 99 ILE A N 1
A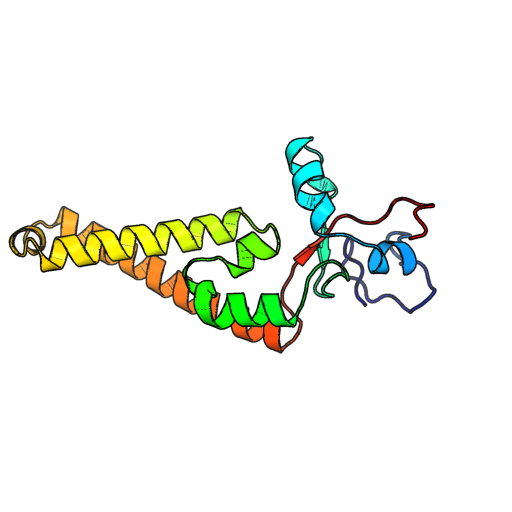TOM 774 C CA . ILE A 1 99 ? 10.706 6.651 -21.112 1.00 96.19 99 ILE A CA 1
ATOM 775 C C . ILE A 1 99 ? 12.056 6.347 -21.766 1.00 96.19 99 ILE A C 1
ATOM 777 O O . ILE A 1 99 ? 12.250 6.686 -22.927 1.00 96.19 99 ILE A O 1
ATOM 781 N N . LEU A 1 100 ? 12.970 5.657 -21.078 1.00 94.75 100 LEU A N 1
ATOM 782 C CA . LEU A 1 100 ? 14.276 5.293 -21.643 1.00 94.75 100 LEU A CA 1
ATOM 783 C C . LEU A 1 100 ? 14.147 4.414 -22.893 1.00 94.75 100 LEU A C 1
ATOM 785 O O . LEU A 1 100 ? 14.840 4.655 -23.880 1.00 94.75 100 LEU A O 1
ATOM 789 N N . LYS A 1 101 ? 13.232 3.437 -22.875 1.00 92.94 101 LYS A N 1
ATOM 790 C CA . LYS A 1 101 ? 12.952 2.567 -24.026 1.00 92.94 101 LYS A CA 1
ATOM 791 C C . LYS A 1 101 ? 12.428 3.353 -25.232 1.00 92.94 101 LYS A C 1
ATOM 793 O O . LYS A 1 101 ? 12.785 3.024 -26.359 1.00 92.94 101 LYS A O 1
ATOM 798 N N . LEU A 1 102 ? 11.582 4.359 -25.001 1.00 94.44 102 LEU A N 1
ATOM 799 C CA . LEU A 1 102 ? 11.014 5.198 -26.060 1.00 94.44 102 LEU A CA 1
ATOM 800 C C . LEU A 1 102 ? 12.019 6.230 -26.591 1.00 94.44 102 LEU A C 1
ATOM 802 O O . LEU A 1 102 ? 12.076 6.456 -27.797 1.00 94.44 102 LEU A O 1
ATOM 806 N N . SER A 1 103 ? 12.818 6.832 -25.710 1.00 96.06 103 SER A N 1
ATOM 807 C CA . SER A 1 103 ? 13.764 7.894 -26.065 1.00 96.06 103 SER A CA 1
ATOM 808 C C . SER A 1 103 ? 15.064 7.374 -26.681 1.00 96.06 103 SER A C 1
ATOM 810 O O . SER A 1 103 ? 15.682 8.081 -27.473 1.00 96.06 103 SER A O 1
ATOM 812 N N . ILE A 1 104 ? 15.507 6.162 -26.322 1.00 94.38 104 ILE A N 1
ATOM 813 C CA . ILE A 1 104 ? 16.780 5.586 -26.784 1.00 94.38 104 ILE A CA 1
ATOM 814 C C . ILE A 1 104 ? 16.542 4.150 -27.289 1.00 94.38 104 ILE A C 1
ATOM 81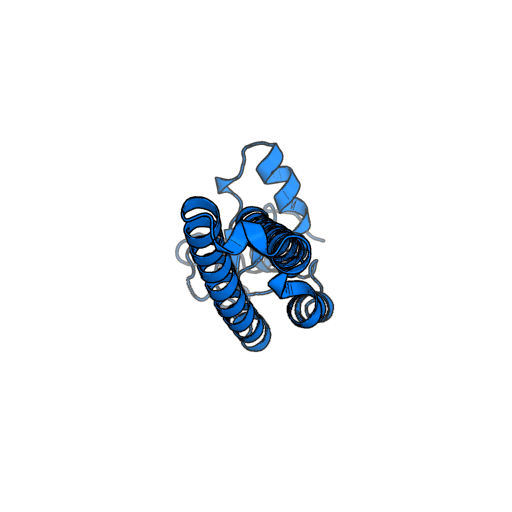6 O O . ILE A 1 104 ? 16.790 3.179 -26.568 1.00 94.38 104 ILE A O 1
ATOM 820 N N . PRO A 1 105 ? 16.088 3.973 -28.545 1.00 89.81 105 PRO A N 1
ATOM 821 C CA . PRO A 1 105 ? 15.731 2.656 -29.086 1.00 89.81 105 PRO A CA 1
ATOM 822 C C . PRO A 1 105 ? 16.885 1.641 -29.088 1.00 89.81 105 PRO A C 1
ATOM 824 O O . PRO A 1 105 ? 16.656 0.437 -28.977 1.00 89.81 105 PRO A O 1
ATOM 827 N N . THR A 1 106 ? 18.134 2.113 -29.160 1.00 91.38 106 THR A N 1
ATOM 828 C CA . THR A 1 106 ? 19.347 1.277 -29.129 1.00 91.38 106 THR A CA 1
ATOM 829 C C . THR A 1 106 ? 19.544 0.556 -27.790 1.00 91.38 106 THR A C 1
ATOM 831 O O . THR A 1 106 ? 20.182 -0.497 -27.750 1.00 91.38 106 THR A O 1
ATOM 834 N N . LEU A 1 107 ? 18.938 1.036 -26.694 1.00 87.94 107 LEU A N 1
ATOM 835 C CA . LEU A 1 107 ? 18.942 0.312 -25.417 1.00 87.94 107 LEU A CA 1
ATOM 836 C C . LEU A 1 107 ? 18.194 -1.023 -25.507 1.00 87.94 107 LEU A C 1
ATOM 838 O O . LEU A 1 107 ? 18.539 -1.961 -24.795 1.00 87.94 107 LEU A O 1
ATOM 842 N N . ASN A 1 108 ? 17.217 -1.155 -26.410 1.00 84.81 108 ASN A N 1
ATOM 843 C CA . ASN A 1 108 ? 16.425 -2.380 -26.541 1.00 84.81 108 ASN A CA 1
ATOM 844 C C . ASN A 1 108 ? 17.246 -3.572 -27.073 1.00 84.81 108 ASN A C 1
ATOM 846 O O . ASN A 1 108 ? 16.918 -4.724 -26.794 1.00 84.81 108 ASN A O 1
ATOM 850 N N . SER A 1 109 ? 18.334 -3.309 -27.805 1.00 88.94 109 SER A N 1
ATOM 851 C CA . SER A 1 109 ? 19.283 -4.349 -28.230 1.00 88.94 109 SER A CA 1
ATOM 852 C C . SER A 1 109 ? 20.235 -4.809 -27.120 1.00 88.94 109 SER A C 1
ATOM 854 O O . SER A 1 109 ? 20.879 -5.847 -27.262 1.00 88.94 109 SER A O 1
ATOM 856 N N . VAL A 1 110 ? 20.324 -4.081 -26.001 1.00 94.31 110 VAL A N 1
ATOM 857 C CA . VAL A 1 110 ? 21.185 -4.455 -24.873 1.00 94.31 110 VAL A CA 1
ATOM 858 C C . VAL A 1 110 ? 20.470 -5.502 -24.015 1.00 94.31 110 VAL A C 1
ATOM 860 O O . VAL A 1 110 ? 19.476 -5.205 -23.353 1.00 94.31 110 VAL A O 1
ATOM 863 N N . LEU A 1 111 ? 21.003 -6.731 -23.983 1.00 93.12 111 LEU A N 1
ATOM 864 C CA . LEU A 1 111 ? 20.402 -7.869 -23.267 1.00 93.12 111 LEU A CA 1
ATOM 865 C C . LEU A 1 111 ? 20.077 -7.545 -21.799 1.00 93.12 111 LEU A C 1
ATOM 867 O O . LEU A 1 111 ? 18.984 -7.850 -21.326 1.00 93.12 111 LEU A O 1
ATOM 871 N N . VAL A 1 112 ? 21.006 -6.892 -21.092 1.00 93.50 112 VAL A N 1
ATOM 872 C CA . VAL A 1 112 ? 20.843 -6.524 -19.675 1.00 93.50 112 VAL A CA 1
ATOM 873 C C . VAL A 1 112 ? 19.666 -5.568 -19.478 1.00 93.50 112 VAL A C 1
ATOM 875 O O . VAL A 1 112 ? 18.847 -5.783 -18.586 1.00 93.50 112 VAL A O 1
ATOM 878 N N . PHE A 1 113 ? 19.543 -4.546 -20.331 1.00 94.00 113 PHE A N 1
ATOM 879 C CA . PHE A 1 113 ? 18.432 -3.598 -20.269 1.00 94.00 113 PHE A CA 1
ATOM 880 C C . PHE A 1 113 ? 17.098 -4.302 -20.514 1.00 94.00 113 PHE A C 1
ATOM 882 O O . PHE A 1 113 ? 16.143 -4.077 -19.774 1.00 94.00 113 PHE A O 1
ATOM 889 N N . ARG A 1 114 ? 17.046 -5.209 -21.498 1.00 93.50 114 ARG A N 1
ATOM 890 C CA . ARG A 1 114 ? 15.845 -5.996 -21.792 1.00 93.50 114 ARG A CA 1
ATOM 891 C C . ARG A 1 114 ? 15.423 -6.860 -20.601 1.00 93.50 114 ARG A C 1
ATOM 893 O O . ARG A 1 114 ? 14.266 -6.799 -20.207 1.00 93.50 114 ARG A O 1
ATOM 900 N N . ILE A 1 115 ? 16.344 -7.609 -19.990 1.00 95.38 115 ILE A N 1
ATOM 901 C CA . ILE A 1 115 ? 16.040 -8.432 -18.803 1.00 95.38 115 ILE A CA 1
ATOM 902 C C . ILE A 1 115 ? 15.524 -7.556 -17.652 1.00 95.38 115 ILE A C 1
ATOM 904 O O . ILE A 1 115 ? 14.502 -7.867 -17.042 1.00 95.38 115 ILE A O 1
ATOM 908 N N . PHE A 1 116 ? 16.200 -6.439 -17.374 1.00 95.00 116 PHE A N 1
ATOM 909 C CA . PHE A 1 116 ? 15.804 -5.522 -16.304 1.00 95.00 116 PHE A CA 1
ATOM 910 C C . PHE A 1 116 ? 14.425 -4.885 -16.548 1.00 95.00 116 PHE A C 1
ATOM 912 O O . PHE A 1 116 ? 13.621 -4.751 -15.617 1.00 95.00 116 PHE A O 1
ATOM 919 N N . TYR A 1 117 ? 14.129 -4.538 -17.803 1.00 94.94 117 TYR A N 1
ATOM 920 C CA . TYR A 1 117 ? 12.827 -4.037 -18.237 1.00 94.94 117 TYR A CA 1
ATOM 921 C C . TYR A 1 117 ? 11.715 -5.062 -17.983 1.00 94.94 117 TYR A C 1
ATOM 923 O O . TYR A 1 117 ? 10.727 -4.724 -17.333 1.00 94.94 117 TYR A O 1
ATOM 931 N N . GLU A 1 118 ? 11.894 -6.314 -18.417 1.00 95.44 118 GLU A N 1
ATOM 932 C CA . GLU A 1 118 ? 10.898 -7.385 -18.239 1.00 95.44 118 GLU A CA 1
ATOM 933 C C . GLU A 1 118 ? 10.605 -7.667 -16.756 1.00 95.44 118 GLU A C 1
ATOM 935 O O . GLU A 1 118 ? 9.443 -7.761 -16.350 1.00 95.44 118 GLU A O 1
ATOM 940 N N . ILE A 1 119 ? 11.644 -7.734 -15.913 1.00 96.25 119 ILE A N 1
ATOM 941 C CA . ILE A 1 119 ? 11.485 -7.935 -14.461 1.00 96.25 119 ILE A CA 1
ATOM 942 C C . ILE A 1 119 ? 10.693 -6.778 -13.845 1.00 96.25 119 ILE A C 1
ATOM 944 O O . ILE A 1 119 ? 9.737 -7.000 -13.099 1.00 96.25 119 ILE A O 1
ATOM 948 N N . THR A 1 120 ? 11.059 -5.537 -14.172 1.00 95.94 120 THR A N 1
ATOM 949 C CA . THR A 1 120 ? 10.384 -4.354 -13.623 1.00 95.94 120 THR A CA 1
ATOM 950 C C . THR A 1 120 ? 8.918 -4.300 -14.042 1.00 95.94 120 THR A C 1
ATOM 952 O O . THR A 1 120 ? 8.048 -4.057 -13.204 1.00 95.94 120 THR A O 1
ATOM 955 N N . PHE A 1 121 ? 8.621 -4.563 -15.316 1.00 96.25 121 PHE A N 1
ATOM 956 C CA . PHE A 1 121 ? 7.246 -4.580 -15.816 1.00 96.25 121 PHE A CA 1
ATOM 957 C C . PHE A 1 121 ? 6.425 -5.734 -15.237 1.00 96.25 121 PHE A C 1
ATOM 959 O O . PHE A 1 121 ? 5.240 -5.552 -14.964 1.00 96.25 121 PHE A O 1
ATOM 966 N N . THR A 1 122 ? 7.051 -6.877 -14.949 1.00 96.25 122 THR A N 1
ATOM 967 C CA . THR A 1 122 ? 6.409 -7.975 -14.212 1.00 96.25 122 THR A CA 1
ATOM 968 C C . THR A 1 122 ? 6.041 -7.541 -12.790 1.00 96.25 122 THR A C 1
ATOM 970 O O . THR A 1 122 ? 4.902 -7.729 -12.359 1.00 96.25 122 THR A O 1
ATOM 973 N N . CYS A 1 123 ? 6.956 -6.885 -12.069 1.00 95.88 123 CYS A N 1
ATOM 974 C CA . CYS A 1 123 ? 6.672 -6.313 -10.748 1.00 95.88 123 CYS A CA 1
ATOM 975 C C . CYS A 1 123 ? 5.551 -5.263 -10.799 1.00 95.88 123 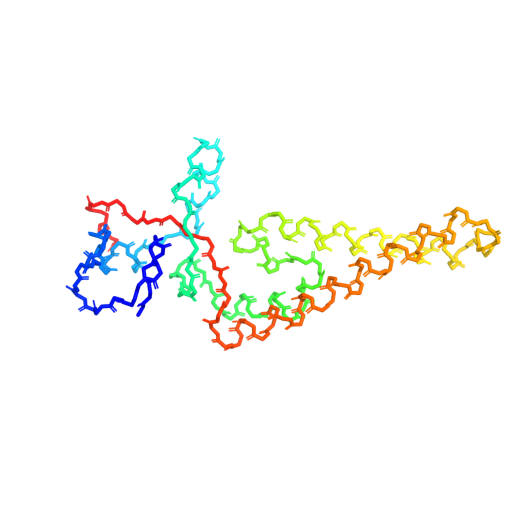CYS A C 1
ATOM 977 O O . CYS A 1 123 ? 4.682 -5.244 -9.925 1.00 95.88 123 CYS A O 1
ATOM 979 N N . PHE A 1 124 ? 5.538 -4.415 -11.829 1.00 96.50 124 PHE A N 1
ATOM 980 C CA . PHE A 1 124 ? 4.479 -3.430 -12.037 1.00 96.50 124 PHE A CA 1
ATOM 981 C C . PHE A 1 124 ? 3.124 -4.094 -12.330 1.00 96.50 124 PHE A C 1
ATOM 983 O O . PHE A 1 124 ? 2.115 -3.700 -11.750 1.00 96.50 124 PHE A O 1
ATOM 990 N N . ALA A 1 125 ? 3.086 -5.151 -13.144 1.00 96.50 125 ALA A N 1
ATOM 991 C CA . ALA A 1 125 ? 1.867 -5.919 -13.394 1.00 96.50 125 ALA A CA 1
ATOM 992 C C . ALA A 1 125 ? 1.315 -6.554 -12.105 1.00 96.50 125 ALA A C 1
ATOM 994 O O . ALA A 1 125 ? 0.115 -6.472 -11.837 1.00 96.50 125 ALA A O 1
ATOM 995 N N . ILE A 1 126 ? 2.188 -7.112 -11.255 1.00 96.00 126 ILE A N 1
ATOM 996 C CA . ILE A 1 126 ? 1.803 -7.610 -9.924 1.00 96.00 126 ILE A CA 1
ATOM 997 C C . ILE A 1 126 ? 1.229 -6.473 -9.068 1.00 96.00 126 ILE A C 1
ATOM 999 O O . ILE A 1 126 ? 0.199 -6.657 -8.419 1.00 96.00 126 ILE A O 1
ATOM 1003 N N . ASN A 1 127 ? 1.847 -5.290 -9.088 1.00 95.88 127 ASN A N 1
ATOM 1004 C CA . ASN A 1 127 ? 1.342 -4.119 -8.372 1.00 95.88 127 ASN A CA 1
ATOM 1005 C C . ASN A 1 127 ? -0.071 -3.716 -8.843 1.00 95.88 127 ASN A C 1
ATOM 1007 O O . ASN A 1 127 ? -0.942 -3.462 -8.015 1.00 95.88 127 ASN A O 1
ATOM 1011 N N . ILE A 1 128 ? -0.344 -3.750 -10.152 1.00 96.62 128 ILE A N 1
ATOM 1012 C CA . ILE A 1 128 ? -1.688 -3.503 -10.704 1.00 96.62 128 ILE A CA 1
ATOM 1013 C C . ILE A 1 128 ? -2.705 -4.546 -10.216 1.00 96.62 128 ILE A C 1
ATOM 1015 O O . ILE A 1 128 ? -3.815 -4.183 -9.825 1.00 96.62 128 ILE A O 1
ATOM 1019 N N . LEU A 1 129 ? -2.336 -5.829 -10.166 1.00 96.69 129 LEU A N 1
ATOM 1020 C CA . LEU A 1 129 ? -3.212 -6.877 -9.625 1.00 96.69 129 LEU A CA 1
ATOM 1021 C C . LEU A 1 129 ? -3.511 -6.664 -8.134 1.00 96.69 129 LEU A C 1
ATOM 1023 O O . LEU A 1 129 ? -4.660 -6.807 -7.703 1.00 96.69 129 LEU A O 1
ATOM 1027 N N . LEU A 1 130 ? -2.502 -6.285 -7.345 1.00 94.56 130 LEU A N 1
ATOM 1028 C CA . LEU A 1 130 ? -2.673 -5.954 -5.928 1.00 94.56 130 LEU A CA 1
ATOM 1029 C C . LEU A 1 130 ? -3.568 -4.724 -5.741 1.00 94.56 130 LEU A C 1
ATOM 1031 O O . LEU A 1 130 ? -4.438 -4.732 -4.871 1.00 94.56 130 LEU A O 1
ATOM 1035 N N . TRP A 1 131 ? -3.414 -3.712 -6.591 1.00 96.12 131 TRP A N 1
ATOM 1036 C CA . TRP A 1 131 ? -4.261 -2.525 -6.595 1.00 96.12 131 TRP A CA 1
ATOM 1037 C C . TRP A 1 131 ? -5.735 -2.862 -6.873 1.00 96.12 131 TRP A C 1
ATOM 1039 O O . TRP A 1 131 ? -6.615 -2.407 -6.138 1.00 96.12 131 TRP A O 1
ATOM 1049 N N . ILE A 1 132 ? -6.018 -3.727 -7.853 1.00 96.19 132 ILE A N 1
ATOM 1050 C CA . ILE A 1 132 ? -7.382 -4.222 -8.114 1.00 96.19 132 ILE A CA 1
ATOM 1051 C C . ILE A 1 132 ? -7.929 -4.961 -6.884 1.00 96.19 132 ILE A C 1
ATOM 1053 O O . ILE A 1 132 ? -9.060 -4.711 -6.456 1.00 96.19 132 ILE A O 1
ATOM 1057 N N . CYS A 1 133 ? -7.120 -5.826 -6.263 1.00 95.88 133 CYS A N 1
ATOM 1058 C CA . CYS A 1 133 ? -7.498 -6.501 -5.019 1.00 95.88 133 CYS A CA 1
ATOM 1059 C C . CYS A 1 133 ? -7.822 -5.501 -3.902 1.00 95.88 133 CYS A C 1
ATOM 1061 O O . CYS A 1 133 ? -8.755 -5.717 -3.126 1.00 95.88 133 CYS A O 1
ATOM 1063 N N . ASP A 1 134 ? -7.078 -4.402 -3.806 1.00 94.25 134 ASP A N 1
ATOM 1064 C CA . ASP A 1 134 ? -7.313 -3.368 -2.807 1.00 94.25 134 ASP A CA 1
ATOM 1065 C C . ASP A 1 134 ? -8.598 -2.581 -3.066 1.00 94.25 134 ASP A C 1
ATOM 1067 O O . ASP A 1 134 ? -9.333 -2.335 -2.109 1.00 94.25 134 ASP A O 1
ATOM 1071 N N . ILE A 1 135 ? -8.934 -2.275 -4.325 1.00 94.88 135 ILE A N 1
ATOM 1072 C CA . ILE A 1 135 ? -10.240 -1.695 -4.684 1.00 94.88 135 ILE A CA 1
ATOM 1073 C C . ILE A 1 135 ? -11.366 -2.597 -4.169 1.00 94.88 135 ILE A C 1
ATOM 1075 O O . ILE A 1 135 ? -12.243 -2.139 -3.431 1.00 94.88 135 ILE A O 1
ATOM 1079 N N . LEU A 1 136 ? -11.309 -3.894 -4.491 1.00 95.50 136 LEU A N 1
ATOM 1080 C CA . LEU A 1 136 ? -12.308 -4.864 -4.039 1.00 95.50 136 LEU A CA 1
ATOM 1081 C C . LEU A 1 136 ? -12.358 -4.935 -2.509 1.00 95.50 136 LEU A C 1
ATOM 1083 O O . LEU A 1 136 ? -13.436 -4.915 -1.916 1.00 95.50 136 LEU A O 1
ATOM 1087 N N . ASN A 1 137 ? -11.204 -4.959 -1.844 1.00 94.12 137 ASN A N 1
ATOM 1088 C CA . ASN A 1 137 ? -11.142 -4.994 -0.387 1.00 94.12 137 ASN A CA 1
ATOM 1089 C C . ASN A 1 137 ? -11.741 -3.738 0.257 1.00 94.12 137 ASN A C 1
ATOM 1091 O O . ASN A 1 137 ? -12.378 -3.853 1.306 1.00 94.12 137 ASN A O 1
ATOM 1095 N N . VAL A 1 138 ? -11.570 -2.552 -0.331 1.00 93.62 138 VAL A N 1
ATOM 1096 C CA . VAL A 1 138 ? -12.190 -1.321 0.184 1.00 93.62 138 VAL A CA 1
ATOM 1097 C C . VAL A 1 138 ? -13.708 -1.368 -0.014 1.00 93.62 138 VAL A C 1
ATOM 1099 O O . VAL A 1 138 ? -14.442 -1.121 0.946 1.00 93.62 138 VAL A O 1
ATOM 1102 N N . ILE A 1 139 ? -14.186 -1.774 -1.197 1.00 93.25 139 ILE A N 1
ATOM 1103 C CA . ILE A 1 139 ? -15.623 -1.898 -1.508 1.00 93.25 139 ILE A CA 1
ATOM 1104 C C . ILE A 1 139 ? -16.306 -2.910 -0.575 1.00 93.25 139 ILE A C 1
ATOM 1106 O O . ILE A 1 139 ? -17.323 -2.602 0.048 1.00 93.25 139 ILE A O 1
ATOM 1110 N N . PHE A 1 140 ? -15.714 -4.094 -0.399 1.00 93.81 140 PHE A N 1
ATOM 1111 C CA . PHE A 1 140 ? -16.255 -5.154 0.459 1.00 93.81 140 PHE A CA 1
ATOM 1112 C C . PHE A 1 140 ? -15.949 -4.971 1.953 1.00 93.81 140 PHE A C 1
ATOM 1114 O O . PHE A 1 140 ? -16.226 -5.877 2.742 1.00 93.81 140 PHE A O 1
ATOM 1121 N N . ARG A 1 141 ? -15.377 -3.829 2.369 1.00 88.62 141 ARG A N 1
ATOM 1122 C CA . ARG A 1 141 ? -15.005 -3.541 3.771 1.00 88.62 141 ARG A CA 1
ATOM 1123 C C . ARG A 1 141 ? -14.080 -4.604 4.388 1.00 88.62 141 ARG A C 1
ATOM 1125 O O . ARG A 1 141 ? -14.151 -4.908 5.575 1.00 88.62 141 ARG A O 1
ATOM 1132 N N . ARG A 1 142 ? -13.212 -5.188 3.564 1.00 90.62 142 ARG A N 1
ATOM 1133 C CA . ARG A 1 142 ? -12.169 -6.156 3.947 1.00 90.62 142 ARG A CA 1
ATOM 1134 C C . ARG A 1 142 ? -10.774 -5.533 3.986 1.00 90.62 142 ARG A C 1
ATOM 1136 O O . ARG A 1 142 ? -9.805 -6.213 4.325 1.00 90.62 142 ARG A O 1
ATOM 1143 N N . PHE A 1 143 ? -10.653 -4.252 3.646 1.00 91.38 143 PHE A N 1
ATOM 1144 C CA . PHE A 1 143 ? -9.381 -3.545 3.653 1.00 91.38 143 PHE A CA 1
ATOM 1145 C C . PHE A 1 143 ? -8.853 -3.375 5.079 1.00 91.38 143 PHE A C 1
ATOM 1147 O O . PHE A 1 143 ? -9.504 -2.788 5.937 1.00 91.38 143 PHE A O 1
ATOM 1154 N N . LYS A 1 144 ? -7.653 -3.907 5.329 1.00 91.00 144 LYS A N 1
ATOM 1155 C CA . LYS A 1 144 ? -7.014 -3.866 6.647 1.00 91.00 144 LYS A CA 1
ATOM 1156 C C . LYS A 1 144 ? -6.333 -2.515 6.885 1.00 91.00 144 LYS A C 1
ATOM 1158 O O . LYS A 1 144 ? -5.434 -2.134 6.132 1.00 91.00 144 LYS A O 1
ATOM 1163 N N . VAL A 1 145 ? -6.696 -1.845 7.969 1.00 92.38 145 VAL A N 1
ATOM 1164 C CA . VAL A 1 145 ? -6.149 -0.559 8.417 1.00 92.38 145 VAL A CA 1
ATOM 1165 C C . VAL A 1 145 ? -5.361 -0.779 9.714 1.00 92.38 145 VAL A C 1
ATOM 1167 O O . VAL A 1 145 ? -5.881 -1.436 10.618 1.00 92.38 145 VAL A O 1
ATOM 1170 N N . PRO A 1 146 ? -4.111 -0.291 9.822 1.00 93.19 146 PRO A N 1
ATOM 1171 C CA . PRO A 1 146 ? -3.378 -0.328 11.078 1.00 93.19 146 PRO A CA 1
ATOM 1172 C C . PRO A 1 146 ? -3.985 0.672 12.065 1.00 93.19 146 PRO A C 1
ATOM 1174 O O . PRO A 1 146 ? -4.294 1.806 11.694 1.00 93.19 146 PRO A O 1
ATOM 1177 N N . VAL A 1 147 ? -4.138 0.266 13.314 1.00 92.81 147 VAL A N 1
ATOM 1178 C CA . VAL A 1 147 ? -4.718 1.066 14.390 1.00 92.81 147 VAL A CA 1
ATOM 1179 C C . VAL A 1 147 ? -3.975 0.804 15.691 1.00 92.81 147 VAL A C 1
ATOM 1181 O O . VAL A 1 147 ? -3.435 -0.281 15.906 1.00 92.81 147 VAL A O 1
ATOM 1184 N N . VAL A 1 148 ? -3.979 1.802 16.564 1.00 92.19 148 VAL A N 1
ATOM 1185 C CA . VAL A 1 148 ? -3.567 1.660 17.962 1.00 92.19 148 VAL A CA 1
ATOM 1186 C C . VAL A 1 148 ? -4.828 1.707 18.820 1.00 92.19 148 VAL A C 1
ATOM 1188 O O . VAL A 1 148 ? -5.680 2.574 18.606 1.00 92.19 148 VAL A O 1
ATOM 1191 N N . LEU A 1 149 ? -4.965 0.758 19.747 1.00 88.44 149 LEU A N 1
ATOM 1192 C CA . LEU A 1 149 ? -6.097 0.696 20.677 1.00 88.44 149 LEU A CA 1
ATOM 1193 C C . LEU A 1 149 ? -6.064 1.878 21.654 1.00 88.44 149 LEU A C 1
ATOM 1195 O O . LEU A 1 149 ? -4.990 2.363 22.005 1.00 88.44 149 LEU A O 1
ATOM 1199 N N . ALA A 1 150 ? -7.236 2.336 22.097 1.00 84.06 150 ALA A N 1
ATOM 1200 C CA . ALA A 1 150 ? -7.306 3.359 23.138 1.00 84.06 150 ALA A CA 1
ATOM 1201 C C . ALA A 1 150 ? -6.854 2.804 24.501 1.00 84.06 150 ALA A C 1
ATOM 1203 O O . ALA A 1 150 ? -7.079 1.629 24.824 1.00 84.06 150 ALA A O 1
ATOM 1204 N N . GLU A 1 151 ? -6.232 3.658 25.312 1.00 79.62 151 GLU A N 1
ATOM 1205 C CA . GLU A 1 151 ? -5.877 3.320 26.690 1.00 79.62 151 GLU A CA 1
ATOM 1206 C C . GLU A 1 151 ? -7.146 3.214 27.553 1.00 79.62 151 GLU A C 1
ATOM 1208 O O . GLU A 1 151 ? -8.171 3.840 27.267 1.00 79.62 151 GLU A O 1
ATOM 1213 N N . LYS A 1 152 ? -7.113 2.381 28.603 1.00 63.53 152 LYS A N 1
ATOM 1214 C CA . LYS A 1 152 ? -8.242 2.246 29.538 1.00 63.53 152 LYS A CA 1
ATOM 1215 C C . LYS A 1 152 ? -8.456 3.584 30.256 1.00 63.53 152 LYS A C 1
ATOM 1217 O O . LYS A 1 152 ? -7.718 3.894 31.181 1.00 63.53 152 LYS A O 1
ATOM 1222 N N . GLY A 1 153 ? -9.473 4.343 29.846 1.00 57.25 153 GLY A N 1
ATOM 1223 C CA . GLY A 1 153 ? -9.825 5.638 30.444 1.00 57.25 153 GLY A CA 1
ATOM 1224 C C . GLY A 1 153 ? -9.886 6.807 29.458 1.00 57.25 153 GLY A C 1
ATOM 1225 O O . GLY A 1 153 ? -10.439 7.844 29.814 1.00 57.25 153 GLY A O 1
ATOM 1226 N N . ASP A 1 154 ? -9.411 6.633 28.219 1.00 55.97 154 ASP A N 1
ATOM 1227 C CA . ASP A 1 154 ? -9.557 7.626 27.146 1.00 55.97 154 ASP A CA 1
ATOM 1228 C C . ASP A 1 154 ? -11.033 7.680 26.691 1.00 55.97 154 ASP A C 1
ATOM 1230 O O . ASP A 1 154 ? -11.453 6.994 25.753 1.00 55.97 154 ASP A O 1
ATOM 1234 N N . LYS A 1 155 ? -11.849 8.488 27.378 1.00 49.38 155 LYS A N 1
ATOM 1235 C CA . LYS A 1 155 ? -13.144 8.943 26.856 1.00 49.38 155 LYS A CA 1
ATOM 1236 C C . LYS A 1 155 ? -12.883 10.161 25.971 1.00 49.38 155 LYS A C 1
ATOM 1238 O O . LYS A 1 155 ? -12.371 11.167 26.453 1.00 49.38 155 LYS A O 1
ATOM 1243 N N . LYS A 1 156 ? -13.185 10.034 24.678 1.00 50.50 156 LYS A N 1
ATOM 1244 C CA . LYS A 1 156 ? -13.267 11.173 23.755 1.00 50.50 156 LYS A CA 1
ATOM 1245 C C . LYS A 1 156 ? -14.574 11.923 23.943 1.00 50.50 156 LYS A C 1
ATOM 1247 O O . LYS A 1 156 ? -15.595 11.236 24.166 1.00 50.50 156 LYS A O 1
#

Secondary structure (DSSP, 8-state):
-B-TTT-PBPPTTS--TTT---HHHHHT-BSTTHHHHHHTT-GGG-EEESS--TTS-HHHHHHHHHHHTTTTHHHHHTT-HHHHHHHHHHHHHHHHHHHHHHH-GGGGG-HHHHHHHHHHHHHHHHHHHHHHHHHHHHHTT---EEEBPPPTT---

pLDDT: mean 90.01, std 7.91, range [49.38, 97.12]